Protein AF-A0A383EGM1-F1 (afdb_monomer_lite)

Radius of gyration: 15.35 Å; chains: 1; bounding box: 34×26×39 Å

InterPro domains:
  IPR00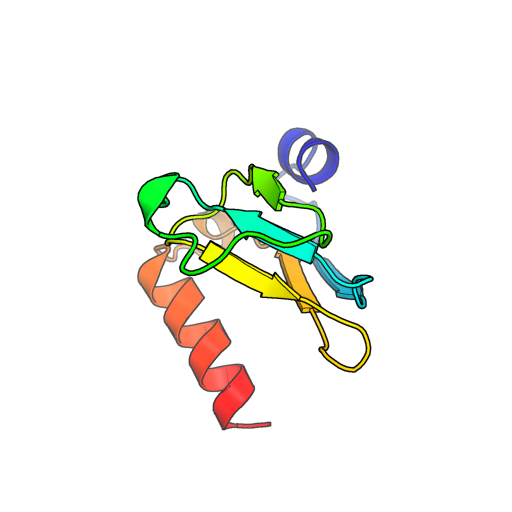0544 Octanoyltransferase [TIGR00214] (5-89)
  IPR004143 Biotinyl protein ligase (BPL) and lipoyl protein ligase (LPL), catalytic domain [PF21948] (4-89)
  IPR004143 Biotinyl protein ligase (BPL) and lipoyl protein ligase (LPL), catalytic domain [PS51733] (10-90)
  IPR020605 Octanoyltransferase, conserved site [PS01313] (49-64)
  IPR045864 Class II Aminoacyl-tRNA synthetase/Biotinyl protein ligase (BPL) and lipoyl protein ligase (LPL) [G3DSA:3.30.930.10] (1-90)
  IPR045864 Class II Aminoacyl-tRNA synthetase/Biotinyl protein ligase (BPL) and lipoyl protein ligase (LPL) [SSF55681] (1-89)

Foldseek 3Di:
DVVLLVPDDLPDDKDKDKDFDAWAKEAEPPEDPVVPPDDDPHYYYYDPDDDGIDITHPPDIDIDTRDDCVSVVHDPVVVVVVVVVVVVVD

Sequence (90 aa):
MKSFTENRDSDTIDELWTLEHNSVFTQGLSGKPEHLLKATQIPIIQSDRGGQITYHAPGQLIIYCLIDIKRLGIGIKKMVSMIEQSLIEL

Organism: NCBI:txid408172

pLDDT: mean 92.76, std 6.4, range [71.38, 98.38]

Secondary structure (DSSP, 8-state):
-HHHHHH--SSPPPEEEEE--SSEEEE-TT--GGG--S--SS-EEE-SSSSSEEEE-TT--EEEEE--TTTTT--HHHHHHHHHHHHH--

Structure (mmCIF, N/CA/C/O backbone):
data_AF-A0A383EGM1-F1
#
_entry.id   AF-A0A383EGM1-F1
#
loop_
_atom_site.group_PDB
_atom_site.id
_atom_site.type_symbol
_atom_site.label_atom_id
_atom_site.label_alt_id
_atom_site.label_comp_id
_atom_site.label_asym_id
_atom_site.label_entity_id
_atom_site.label_seq_id
_atom_site.pdbx_PDB_ins_code
_atom_site.Cartn_x
_atom_site.Cartn_y
_atom_site.Cartn_z
_atom_site.occupancy
_atom_site.B_iso_or_equiv
_atom_site.auth_seq_id
_atom_site.auth_comp_id
_atom_site.auth_asym_id
_atom_site.auth_atom_id
_atom_site.pdbx_PDB_model_num
ATOM 1 N N . MET A 1 1 ? -10.742 -2.728 -2.225 1.00 87.94 1 MET A N 1
ATOM 2 C CA . MET A 1 1 ? -10.271 -1.688 -1.287 1.00 87.94 1 MET A CA 1
ATOM 3 C C . MET A 1 1 ? -11.243 -0.515 -1.201 1.00 87.94 1 MET A C 1
ATOM 5 O O . MET A 1 1 ? -11.942 -0.468 -0.207 1.00 87.94 1 MET A O 1
ATOM 9 N N . LYS A 1 2 ? -11.396 0.357 -2.218 1.00 88.38 2 LYS A N 1
ATOM 10 C CA . LYS A 1 2 ? -12.289 1.543 -2.132 1.00 88.38 2 LYS A CA 1
ATOM 11 C C . LYS A 1 2 ? -13.722 1.224 -1.707 1.00 88.38 2 LYS A C 1
ATOM 13 O O . LYS A 1 2 ? -14.140 1.674 -0.654 1.00 88.38 2 LYS A O 1
ATOM 18 N N . SER A 1 3 ? -14.399 0.341 -2.443 1.00 92.88 3 SER A N 1
ATOM 19 C CA . SER A 1 3 ? -15.765 -0.081 -2.104 1.00 92.88 3 SER A CA 1
ATOM 20 C C . SER A 1 3 ? -15.884 -0.677 -0.697 1.00 92.88 3 SER A C 1
ATOM 22 O O . SER A 1 3 ? -16.905 -0.484 -0.055 1.00 92.88 3 SER A O 1
ATOM 24 N N . PHE A 1 4 ? -14.871 -1.393 -0.198 1.00 92.94 4 PHE A N 1
ATOM 25 C CA . PHE A 1 4 ? -14.891 -1.893 1.182 1.00 92.94 4 PHE A CA 1
ATOM 26 C C . PHE A 1 4 ? -14.811 -0.723 2.170 1.00 92.94 4 PHE A C 1
ATOM 28 O O . PHE A 1 4 ? -15.635 -0.598 3.066 1.00 92.94 4 PHE A O 1
ATOM 35 N N . THR A 1 5 ? -13.853 0.183 1.963 1.00 90.50 5 THR A N 1
ATOM 36 C CA . THR A 1 5 ? -13.640 1.344 2.832 1.00 90.50 5 THR A CA 1
ATOM 37 C C . THR A 1 5 ? -14.795 2.349 2.797 1.00 90.50 5 THR A C 1
ATOM 39 O O . THR A 1 5 ? -15.039 3.008 3.797 1.00 90.50 5 THR A O 1
ATOM 42 N N . GLU A 1 6 ? -15.504 2.479 1.678 1.00 92.69 6 GLU A N 1
ATOM 43 C CA . GLU A 1 6 ? -16.641 3.397 1.518 1.00 92.69 6 GLU A CA 1
ATOM 44 C C . GLU A 1 6 ? -17.927 2.881 2.172 1.00 92.69 6 GLU A C 1
ATOM 46 O O . GLU A 1 6 ? -18.741 3.685 2.612 1.00 92.69 6 GLU A O 1
ATOM 51 N N . ASN A 1 7 ? -18.104 1.559 2.255 1.00 94.62 7 ASN A N 1
ATOM 52 C CA . ASN A 1 7 ? -19.315 0.941 2.806 1.00 94.62 7 ASN A CA 1
ATOM 53 C C . ASN A 1 7 ? -19.150 0.452 4.253 1.00 94.62 7 ASN A C 1
ATOM 55 O O . ASN A 1 7 ? -20.069 -0.159 4.791 1.00 94.62 7 ASN A O 1
ATOM 59 N N . ARG A 1 8 ? -17.990 0.691 4.877 1.00 93.31 8 ARG A N 1
ATOM 60 C CA . ARG A 1 8 ? -17.737 0.289 6.264 1.00 93.31 8 ARG A CA 1
ATOM 61 C C . ARG A 1 8 ? -18.440 1.213 7.259 1.00 93.31 8 ARG A C 1
ATOM 63 O O . ARG A 1 8 ? -18.510 2.426 7.060 1.00 93.31 8 ARG A O 1
ATOM 70 N N . ASP A 1 9 ? -18.859 0.637 8.373 1.00 94.06 9 ASP A N 1
ATOM 71 C CA . ASP A 1 9 ? -19.404 1.326 9.541 1.00 94.06 9 ASP A CA 1
ATOM 72 C C . ASP A 1 9 ? -18.529 1.098 10.791 1.00 94.06 9 ASP A C 1
ATOM 74 O O . ASP A 1 9 ? -17.404 0.594 10.705 1.00 94.06 9 ASP A O 1
ATOM 78 N N . SER A 1 10 ? -19.022 1.511 11.964 1.00 91.56 10 SER A N 1
ATOM 79 C CA . SER A 1 10 ? -18.299 1.376 13.234 1.00 91.56 10 SER A CA 1
ATOM 80 C C . SER A 1 10 ? -18.045 -0.072 13.647 1.00 91.56 10 SER A C 1
ATOM 82 O O . SER A 1 10 ? -17.066 -0.323 14.357 1.00 91.56 10 SER A O 1
ATOM 84 N N . ASP A 1 11 ? -18.878 -1.001 13.179 1.00 94.00 11 ASP A N 1
ATOM 85 C CA . ASP A 1 11 ? -18.880 -2.409 13.579 1.00 94.00 11 ASP A CA 1
ATOM 86 C C . ASP A 1 11 ? -18.167 -3.299 12.549 1.00 94.00 11 ASP A C 1
ATOM 88 O O . ASP A 1 11 ? -17.833 -4.451 12.827 1.00 94.00 11 ASP A O 1
ATOM 92 N N . THR A 1 12 ? -17.859 -2.751 11.371 1.00 96.12 12 THR A N 1
ATOM 93 C CA . THR A 1 12 ? -17.096 -3.432 10.324 1.00 96.12 12 THR A CA 1
ATOM 94 C C . THR A 1 12 ? -15.686 -3.763 10.815 1.00 96.12 12 THR A C 1
ATOM 96 O O . THR A 1 12 ? -14.906 -2.878 11.185 1.00 96.12 12 THR A O 1
ATOM 99 N N . ILE A 1 13 ? -15.341 -5.048 10.812 1.00 96.19 13 ILE A N 1
ATOM 100 C CA . ILE A 1 13 ? -14.043 -5.551 11.276 1.00 96.19 13 ILE A CA 1
ATOM 101 C C . ILE A 1 13 ? -12.932 -5.085 10.322 1.00 96.19 13 ILE A C 1
ATOM 103 O O . ILE A 1 13 ? -13.132 -5.005 9.112 1.00 96.19 13 ILE A O 1
ATOM 107 N N . ASP A 1 14 ? -11.762 -4.751 10.872 1.00 95.81 14 ASP A N 1
ATOM 108 C CA . ASP A 1 14 ? -10.586 -4.417 10.064 1.00 95.81 14 ASP A CA 1
ATOM 109 C C . ASP A 1 14 ? -10.076 -5.643 9.290 1.00 95.81 14 ASP A C 1
ATOM 111 O O . ASP A 1 14 ? -10.081 -6.762 9.804 1.00 95.81 14 ASP A O 1
ATOM 115 N N . GLU A 1 15 ? -9.578 -5.434 8.070 1.00 96.38 15 GLU A N 1
ATOM 116 C CA . GLU A 1 15 ? -9.116 -6.524 7.204 1.00 96.38 15 GLU A CA 1
ATOM 117 C C . GLU A 1 15 ? -7.642 -6.364 6.815 1.00 96.38 15 GLU A C 1
ATOM 119 O O . GLU A 1 15 ? -7.154 -5.262 6.549 1.00 96.38 15 GLU A O 1
ATOM 124 N N . LEU A 1 16 ? -6.931 -7.491 6.736 1.00 96.50 16 LEU A N 1
ATOM 125 C CA . LEU A 1 16 ? -5.601 -7.588 6.137 1.00 96.50 16 LEU A CA 1
ATOM 126 C C . LEU A 1 16 ? -5.705 -8.450 4.883 1.00 96.50 16 LEU A C 1
ATOM 128 O O . LEU A 1 16 ? -5.989 -9.643 4.970 1.00 96.50 16 LEU A O 1
ATOM 132 N N . TRP A 1 17 ? -5.496 -7.854 3.711 1.00 97.31 17 TRP A N 1
ATOM 133 C CA . TRP A 1 17 ? -5.535 -8.592 2.448 1.00 97.31 17 TRP A CA 1
ATOM 134 C C . TRP A 1 17 ? -4.125 -8.954 2.020 1.00 97.31 17 TRP A C 1
ATOM 136 O O . TRP A 1 17 ? -3.303 -8.065 1.802 1.00 97.31 17 TRP A O 1
ATOM 146 N N . THR A 1 18 ? -3.861 -10.247 1.871 1.00 97.94 18 THR A N 1
ATOM 147 C CA . THR A 1 18 ? -2.567 -10.780 1.443 1.00 97.94 18 THR A CA 1
ATOM 148 C C . THR A 1 18 ? -2.643 -11.262 -0.001 1.00 97.94 18 THR A C 1
ATOM 150 O O . THR A 1 18 ? -3.613 -11.905 -0.402 1.00 97.94 18 THR A O 1
ATOM 153 N N . LEU A 1 19 ? -1.636 -10.927 -0.806 1.00 98.06 19 LEU A N 1
ATOM 154 C CA . LEU A 1 19 ? -1.517 -11.385 -2.193 1.00 98.06 19 LEU A CA 1
ATOM 155 C C . LEU A 1 19 ? -0.101 -11.169 -2.738 1.00 98.06 19 LEU A C 1
ATOM 157 O O . LEU A 1 19 ? 0.770 -10.615 -2.068 1.00 98.06 19 LEU A O 1
ATOM 161 N N . GLU A 1 20 ? 0.077 -11.544 -3.999 1.00 98.31 20 GLU A N 1
ATOM 162 C CA . GLU A 1 20 ? 1.225 -11.200 -4.828 1.00 98.31 20 GLU A CA 1
ATOM 163 C C . GLU A 1 20 ? 0.739 -10.563 -6.134 1.00 98.31 20 GLU A C 1
ATOM 165 O O . GLU A 1 20 ? -0.354 -10.869 -6.621 1.00 98.31 20 GLU A O 1
ATOM 170 N N . HIS A 1 21 ? 1.554 -9.684 -6.716 1.00 97.94 21 HIS A N 1
ATOM 171 C CA . HIS A 1 21 ? 1.282 -9.093 -8.027 1.00 97.94 21 HIS A CA 1
ATOM 172 C C . HIS A 1 21 ? 2.170 -9.717 -9.099 1.00 97.94 21 HIS A C 1
ATOM 174 O O . HIS A 1 21 ? 3.339 -10.012 -8.859 1.00 97.94 21 HIS A O 1
ATOM 180 N N . ASN A 1 22 ? 1.650 -9.810 -10.324 1.00 98.00 22 ASN A N 1
ATOM 181 C CA . ASN A 1 22 ? 2.513 -9.905 -11.504 1.00 98.00 22 ASN A CA 1
ATOM 182 C C . ASN A 1 22 ? 3.423 -8.666 -11.595 1.00 98.00 22 ASN A C 1
ATOM 184 O O . ASN A 1 22 ? 3.132 -7.638 -10.986 1.00 98.00 22 ASN A O 1
ATOM 188 N N . SER A 1 23 ? 4.496 -8.741 -12.389 1.00 97.69 23 SER A N 1
ATOM 189 C CA . SER A 1 23 ? 5.417 -7.616 -12.602 1.00 97.69 23 SER A CA 1
ATOM 190 C C . SER A 1 23 ? 4.677 -6.318 -12.944 1.00 97.69 23 SER A C 1
ATOM 192 O O . SER A 1 23 ? 4.055 -6.215 -14.002 1.00 97.69 23 SER A O 1
ATOM 194 N N . VAL A 1 24 ? 4.768 -5.320 -12.062 1.00 96.75 24 VAL A N 1
ATOM 195 C CA . VAL A 1 24 ? 4.095 -4.024 -12.211 1.00 96.75 24 VAL A CA 1
ATOM 196 C C . VAL A 1 24 ? 4.851 -2.924 -11.470 1.00 96.75 24 VAL A C 1
ATOM 198 O O . VAL A 1 24 ? 5.305 -3.103 -10.340 1.00 96.75 24 VAL A O 1
ATOM 201 N N . PHE A 1 25 ? 4.963 -1.753 -12.088 1.00 95.50 25 PHE A N 1
ATOM 202 C CA . PHE A 1 25 ? 5.331 -0.529 -11.389 1.00 95.50 25 PHE A CA 1
ATOM 203 C C . PHE A 1 25 ? 4.069 0.187 -10.921 1.00 95.50 25 PHE A C 1
ATOM 205 O O . PHE A 1 25 ? 3.145 0.402 -11.703 1.00 95.50 25 PHE A O 1
ATOM 212 N N . THR A 1 26 ? 4.040 0.614 -9.662 1.00 94.94 26 THR A N 1
ATOM 213 C CA . THR A 1 26 ? 2.995 1.518 -9.171 1.00 94.94 26 THR A CA 1
ATOM 214 C C . THR A 1 26 ? 3.592 2.883 -8.882 1.00 94.94 26 THR A C 1
ATOM 216 O O . THR A 1 26 ? 4.660 2.991 -8.274 1.00 94.94 26 THR A O 1
ATOM 219 N N . GLN A 1 27 ? 2.908 3.937 -9.310 1.00 93.62 27 GLN A N 1
ATOM 220 C CA . GLN A 1 27 ? 3.300 5.318 -9.056 1.00 93.62 27 GLN A CA 1
ATOM 221 C C . GLN A 1 27 ? 2.330 5.945 -8.054 1.00 93.62 27 GLN A C 1
ATOM 223 O O . GLN A 1 27 ? 1.123 5.949 -8.284 1.00 93.62 27 GLN A O 1
ATOM 228 N N . GLY A 1 28 ? 2.848 6.398 -6.911 1.00 93.56 28 GLY A N 1
ATOM 229 C CA . GLY A 1 28 ? 2.057 7.094 -5.895 1.00 93.56 28 GLY A CA 1
ATOM 230 C C . GLY A 1 28 ? 1.864 8.576 -6.212 1.00 93.56 28 GLY A C 1
ATOM 231 O O . GLY A 1 28 ? 2.451 9.105 -7.156 1.00 93.56 28 GLY A O 1
ATOM 232 N N . LEU A 1 29 ? 1.101 9.265 -5.364 1.00 91.38 29 LEU A N 1
ATOM 233 C CA . LEU A 1 29 ? 0.736 10.681 -5.514 1.00 91.38 29 LEU A CA 1
ATOM 234 C C . LEU A 1 29 ? 1.934 11.642 -5.569 1.00 91.38 29 LEU A C 1
ATOM 236 O O . LEU A 1 29 ? 1.823 12.734 -6.116 1.00 91.38 29 LEU A O 1
ATOM 240 N N . SER A 1 30 ? 3.077 11.266 -4.988 1.00 88.56 30 SER A N 1
ATOM 241 C CA . SER A 1 30 ? 4.313 12.065 -5.034 1.00 88.56 30 SER A CA 1
ATOM 242 C C . SER A 1 30 ? 5.243 11.651 -6.180 1.00 88.56 30 SER A C 1
ATOM 244 O O . SER A 1 30 ? 6.364 12.152 -6.287 1.00 88.56 30 SER A O 1
ATOM 246 N N . GLY A 1 31 ? 4.826 10.694 -7.008 1.00 81.25 31 GLY A N 1
ATOM 247 C CA . GLY A 1 31 ? 5.576 10.233 -8.162 1.00 81.25 31 GLY A CA 1
ATOM 248 C C . GLY A 1 31 ? 5.461 11.204 -9.331 1.00 81.25 31 GLY A C 1
ATOM 249 O O . GLY A 1 31 ? 4.375 11.663 -9.666 1.00 81.25 31 GLY A O 1
ATOM 250 N N . LYS A 1 32 ? 6.590 11.476 -9.986 1.00 78.19 32 LYS A N 1
ATOM 251 C CA . LYS A 1 32 ? 6.628 12.204 -11.256 1.00 78.19 32 LYS A CA 1
ATOM 252 C C . LYS A 1 32 ? 7.019 11.263 -12.396 1.00 78.19 32 LYS A C 1
ATOM 254 O O . LYS A 1 32 ? 7.795 10.340 -12.142 1.00 78.19 32 LYS A O 1
ATOM 259 N N . PRO A 1 33 ? 6.537 11.472 -13.636 1.00 72.38 33 PRO A N 1
ATOM 260 C CA . PRO A 1 33 ? 6.880 10.619 -14.784 1.00 72.38 33 PRO A CA 1
ATOM 261 C C . PRO A 1 33 ? 8.394 10.435 -14.978 1.00 72.38 33 PRO A C 1
ATOM 263 O O . PRO A 1 33 ? 8.864 9.357 -15.320 1.00 72.38 33 PRO A O 1
ATOM 266 N N . GLU A 1 34 ? 9.155 11.478 -14.660 1.00 74.75 34 GLU A N 1
ATOM 267 C CA . GLU A 1 34 ? 10.622 11.552 -14.702 1.00 74.75 34 GLU A CA 1
ATOM 268 C C . GLU A 1 34 ? 11.338 10.652 -13.673 1.00 74.75 34 GLU A C 1
ATOM 270 O O . GLU A 1 34 ? 12.536 10.420 -13.795 1.00 74.75 34 GLU A O 1
ATOM 275 N N . HIS A 1 35 ? 10.635 10.085 -12.687 1.00 71.81 35 HIS A N 1
ATOM 276 C CA . HIS A 1 35 ? 11.223 9.113 -11.753 1.00 71.81 35 HIS A CA 1
ATOM 277 C C . HIS A 1 35 ? 11.374 7.710 -12.365 1.00 71.81 35 HIS A C 1
ATOM 279 O O . HIS A 1 35 ? 11.948 6.818 -11.736 1.00 71.81 35 HIS A O 1
ATOM 285 N N . LEU A 1 36 ? 10.871 7.488 -13.583 1.00 74.69 36 LEU A N 1
ATOM 286 C CA . LEU A 1 36 ? 11.133 6.261 -14.320 1.00 74.69 36 LEU A CA 1
ATOM 287 C C . LEU A 1 36 ? 12.548 6.314 -14.914 1.00 74.69 36 LEU A C 1
ATOM 289 O O . LEU A 1 36 ? 12.799 6.990 -15.906 1.00 74.69 36 LEU A O 1
ATOM 293 N N . LEU A 1 37 ? 13.478 5.570 -14.311 1.00 71.38 37 LEU A N 1
ATOM 294 C CA . LEU A 1 37 ? 14.896 5.604 -14.690 1.00 71.38 37 LEU A CA 1
ATOM 295 C C . LEU A 1 37 ? 15.171 5.093 -16.116 1.00 71.38 37 LEU A C 1
ATOM 297 O O . LEU A 1 37 ? 16.179 5.470 -16.711 1.00 71.38 37 LEU A O 1
ATOM 301 N N . LYS A 1 38 ? 14.321 4.201 -16.649 1.00 77.12 38 LYS A N 1
ATOM 302 C CA . LYS A 1 38 ? 14.475 3.576 -17.974 1.00 77.12 38 LYS A CA 1
ATOM 303 C C . LYS A 1 38 ? 13.123 3.204 -18.578 1.00 77.12 38 LYS A C 1
ATOM 305 O O . LYS A 1 38 ? 12.203 2.830 -17.856 1.00 77.12 38 LYS A O 1
ATOM 310 N N . ALA A 1 39 ? 13.039 3.229 -19.909 1.00 82.38 39 ALA A N 1
ATOM 311 C CA . ALA A 1 39 ? 11.908 2.656 -20.633 1.00 82.38 39 ALA A CA 1
ATOM 312 C C . ALA A 1 39 ? 11.754 1.164 -20.291 1.00 82.38 39 ALA A C 1
ATOM 314 O O . ALA A 1 39 ? 12.743 0.435 -20.193 1.00 82.38 39 ALA A O 1
ATOM 315 N N . THR A 1 40 ? 10.515 0.719 -20.099 1.00 87.56 40 THR A N 1
ATOM 316 C CA . THR A 1 40 ? 10.195 -0.650 -19.692 1.00 87.56 40 THR A CA 1
ATOM 317 C C . THR A 1 40 ? 8.916 -1.124 -20.371 1.00 87.56 40 THR A C 1
ATOM 319 O O . THR A 1 40 ? 8.041 -0.319 -20.677 1.00 87.56 40 THR A O 1
ATOM 322 N N . GLN A 1 41 ? 8.820 -2.435 -20.595 1.00 92.69 41 GLN A N 1
ATOM 323 C CA . GLN A 1 41 ? 7.589 -3.097 -21.043 1.00 92.69 41 GLN A CA 1
ATOM 324 C C . GLN A 1 41 ? 6.685 -3.497 -19.865 1.00 92.69 41 GLN A C 1
ATOM 326 O O . GLN A 1 41 ? 5.573 -3.979 -20.064 1.00 92.69 41 GLN A O 1
ATOM 331 N N . ILE A 1 42 ? 7.165 -3.323 -18.630 1.00 94.69 42 ILE A N 1
ATOM 332 C CA . ILE A 1 42 ? 6.396 -3.601 -17.417 1.00 94.69 42 ILE A CA 1
ATOM 333 C C . ILE A 1 42 ? 5.320 -2.514 -17.259 1.00 94.69 42 ILE A C 1
ATOM 335 O O . ILE A 1 42 ? 5.662 -1.329 -17.328 1.00 94.69 42 ILE A O 1
ATOM 339 N N . PRO A 1 43 ? 4.047 -2.875 -17.006 1.00 94.75 43 PRO A N 1
ATOM 340 C CA . PRO A 1 43 ? 2.979 -1.901 -16.819 1.00 94.75 43 PRO A CA 1
ATOM 341 C C . PRO A 1 43 ? 3.285 -0.911 -15.694 1.00 94.75 43 PRO A C 1
ATOM 343 O O . PRO A 1 43 ? 3.776 -1.296 -14.631 1.00 94.75 43 PRO A O 1
ATOM 346 N N . ILE A 1 44 ? 2.944 0.358 -15.917 1.00 92.88 44 ILE A N 1
ATOM 347 C CA . ILE A 1 44 ? 3.026 1.418 -14.910 1.00 92.88 44 ILE A CA 1
ATOM 348 C C . ILE A 1 44 ? 1.602 1.855 -14.581 1.00 92.88 44 ILE A C 1
ATOM 350 O O . ILE A 1 44 ? 0.896 2.381 -15.440 1.00 92.88 44 ILE A O 1
ATOM 354 N N . ILE A 1 45 ? 1.181 1.637 -13.338 1.00 93.88 45 ILE A N 1
ATOM 355 C CA . ILE A 1 45 ? -0.175 1.923 -12.867 1.00 93.88 45 ILE A CA 1
ATOM 356 C C . ILE A 1 45 ? -0.145 3.080 -11.870 1.00 93.88 45 ILE A C 1
ATOM 358 O O . ILE A 1 45 ? 0.634 3.081 -10.914 1.00 93.88 45 ILE A O 1
ATOM 362 N N . GLN A 1 46 ? -1.014 4.067 -12.083 1.00 93.19 46 GLN A N 1
ATOM 363 C CA . GLN A 1 46 ? -1.221 5.148 -11.122 1.00 93.19 46 GLN A CA 1
ATOM 364 C C . GLN A 1 46 ? -1.964 4.625 -9.896 1.00 93.19 46 GLN A C 1
ATOM 366 O O . GLN A 1 46 ? -2.944 3.888 -10.009 1.00 93.19 46 GLN A O 1
ATOM 371 N N . SER A 1 47 ? -1.504 5.031 -8.721 1.00 92.81 47 SER A N 1
ATOM 372 C CA . SER A 1 47 ? -2.079 4.654 -7.435 1.00 92.81 47 SER A CA 1
ATOM 373 C C . SER A 1 47 ? -2.301 5.891 -6.573 1.00 92.81 47 SER A C 1
ATOM 375 O O . SER A 1 47 ? -1.587 6.884 -6.685 1.00 92.81 47 SER A O 1
ATOM 377 N N . ASP A 1 48 ? -3.279 5.818 -5.679 1.00 92.12 48 ASP A N 1
ATOM 378 C CA . ASP A 1 48 ? -3.599 6.880 -4.724 1.00 92.12 48 ASP A CA 1
ATOM 379 C C . ASP A 1 48 ? -2.802 6.781 -3.413 1.00 92.12 48 ASP A C 1
ATOM 381 O O . ASP A 1 48 ? -3.008 7.582 -2.501 1.00 92.12 48 ASP A O 1
ATOM 385 N N . ARG A 1 49 ? -1.847 5.845 -3.311 1.00 92.25 49 ARG A N 1
ATOM 386 C CA . ARG A 1 49 ? -0.927 5.795 -2.169 1.00 92.25 49 ARG A CA 1
ATOM 387 C C . ARG A 1 49 ? 0.044 6.973 -2.186 1.00 92.25 49 ARG A C 1
ATOM 389 O O . ARG A 1 49 ? 0.423 7.493 -3.235 1.00 92.25 49 ARG A O 1
ATOM 396 N N . GLY A 1 50 ? 0.525 7.339 -1.002 1.00 90.69 50 GLY A N 1
ATOM 397 C CA . GLY A 1 50 ? 1.664 8.242 -0.871 1.00 90.69 50 GLY A CA 1
ATOM 398 C C . GLY A 1 50 ? 2.959 7.650 -1.445 1.00 90.69 50 GLY A C 1
ATOM 399 O O . GLY A 1 50 ? 3.044 6.468 -1.798 1.00 90.69 50 GLY A O 1
ATOM 400 N N . GLY A 1 51 ? 3.995 8.484 -1.506 1.00 90.44 51 GLY A N 1
ATOM 401 C CA . GLY A 1 51 ? 5.322 8.091 -1.973 1.00 90.44 51 GLY A CA 1
ATOM 402 C C . GLY A 1 51 ? 5.490 8.175 -3.490 1.00 90.44 51 GLY A C 1
ATOM 403 O O . GLY A 1 51 ? 4.614 8.637 -4.220 1.00 90.44 51 GLY A O 1
ATOM 404 N N . GLN A 1 52 ? 6.665 7.754 -3.952 1.00 92.06 52 GLN A N 1
ATOM 405 C CA . GLN A 1 52 ? 7.072 7.836 -5.353 1.00 92.06 52 GLN A CA 1
ATOM 406 C C . GLN A 1 52 ? 6.692 6.548 -6.113 1.00 92.06 52 GLN A C 1
ATOM 408 O O . GLN A 1 52 ? 5.611 5.986 -5.911 1.00 92.06 52 GLN A O 1
ATOM 413 N N . ILE A 1 53 ? 7.572 6.071 -6.992 1.00 92.94 53 ILE A N 1
ATOM 414 C CA . ILE A 1 53 ? 7.425 4.822 -7.737 1.00 92.94 53 ILE A CA 1
ATOM 415 C C . ILE A 1 53 ? 7.950 3.630 -6.923 1.00 92.94 53 ILE A C 1
ATOM 417 O O . ILE A 1 53 ? 8.912 3.771 -6.172 1.00 92.94 53 ILE A O 1
ATOM 421 N N . THR A 1 54 ? 7.321 2.465 -7.065 1.00 94.50 54 THR A N 1
ATOM 422 C CA . THR A 1 54 ? 7.853 1.187 -6.568 1.00 94.50 54 THR A CA 1
ATOM 423 C C . THR A 1 54 ? 7.520 0.059 -7.544 1.00 94.50 54 THR A C 1
ATOM 425 O O . THR A 1 54 ? 6.621 0.206 -8.376 1.00 94.50 54 THR A O 1
ATOM 428 N N . TYR A 1 55 ? 8.250 -1.047 -7.449 1.00 95.25 55 TYR A N 1
ATOM 429 C CA . TYR A 1 55 ? 8.073 -2.241 -8.273 1.00 95.25 55 TYR A CA 1
ATOM 430 C C . TYR A 1 55 ? 7.522 -3.395 -7.435 1.00 95.25 55 TYR A C 1
ATOM 432 O O . TYR A 1 55 ? 7.958 -3.592 -6.299 1.00 95.25 55 TYR A O 1
ATOM 440 N N 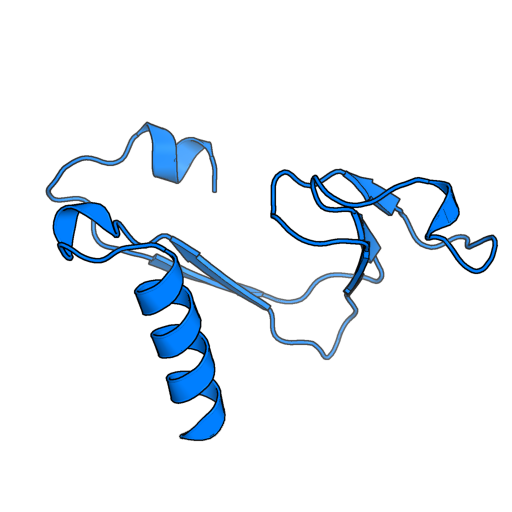. HIS A 1 56 ? 6.602 -4.160 -8.020 1.00 97.62 56 HIS A N 1
ATOM 441 C CA . HIS A 1 56 ? 6.066 -5.397 -7.463 1.00 97.62 56 HIS A CA 1
ATOM 442 C C . HIS A 1 56 ? 6.195 -6.540 -8.463 1.00 97.62 56 HIS A C 1
ATOM 444 O O . HIS A 1 56 ? 6.119 -6.314 -9.672 1.00 97.62 56 HIS A O 1
ATOM 450 N N . ALA A 1 57 ? 6.393 -7.757 -7.961 1.00 97.81 57 ALA A N 1
ATOM 451 C CA . ALA A 1 57 ? 6.573 -8.960 -8.767 1.00 97.81 57 ALA A CA 1
ATOM 452 C C . ALA A 1 57 ? 6.253 -10.229 -7.959 1.00 97.81 57 ALA A C 1
ATOM 454 O O . ALA A 1 57 ? 6.218 -10.159 -6.725 1.00 97.81 57 ALA A O 1
ATOM 455 N N . PRO A 1 58 ? 6.101 -11.390 -8.627 1.00 98.38 58 PRO A N 1
ATOM 456 C CA . PRO A 1 58 ? 5.988 -12.672 -7.942 1.00 98.38 58 PRO A CA 1
ATOM 457 C C . PRO A 1 58 ? 7.174 -12.919 -7.000 1.00 98.38 58 PRO A C 1
ATOM 459 O O . PRO A 1 58 ? 8.316 -12.577 -7.319 1.00 98.38 58 PRO A O 1
ATOM 462 N N . GLY A 1 59 ? 6.898 -13.507 -5.839 1.00 97.69 59 GLY A N 1
ATOM 463 C CA . GLY A 1 59 ? 7.833 -13.682 -4.729 1.00 97.69 59 GLY A CA 1
ATOM 464 C C . GLY A 1 59 ? 7.842 -12.526 -3.721 1.00 97.69 59 GLY A C 1
ATOM 465 O O . GLY A 1 59 ? 8.517 -12.628 -2.698 1.00 97.69 59 GLY A O 1
ATOM 466 N N . GLN A 1 60 ? 7.102 -11.439 -3.969 1.00 98.19 60 GLN A N 1
ATOM 467 C CA . GLN A 1 60 ? 6.912 -10.352 -3.006 1.00 98.19 60 GLN A CA 1
ATOM 468 C C . GLN A 1 60 ? 5.528 -10.442 -2.355 1.00 98.19 60 GLN A C 1
ATOM 470 O O . GLN A 1 60 ? 4.520 -10.143 -2.995 1.00 98.19 60 GLN A O 1
ATOM 475 N N . LEU A 1 61 ? 5.487 -10.761 -1.058 1.00 97.19 61 LEU A N 1
ATOM 476 C CA . LEU A 1 61 ? 4.257 -10.686 -0.270 1.00 97.19 61 LEU A CA 1
ATOM 477 C C . LEU A 1 61 ? 3.800 -9.229 -0.129 1.00 97.19 61 LEU A C 1
ATOM 479 O O . LEU A 1 61 ? 4.541 -8.374 0.362 1.00 97.19 61 LEU A O 1
ATOM 483 N N 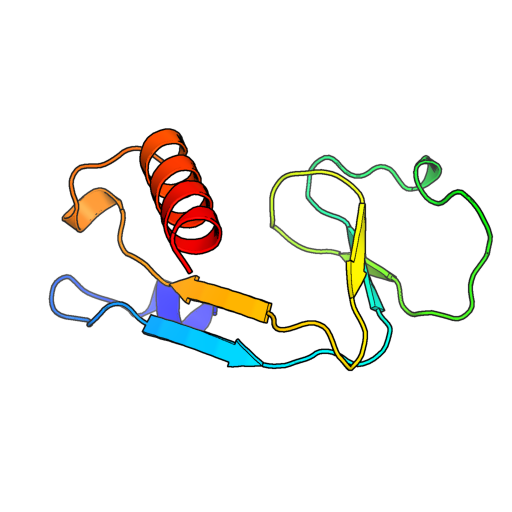. ILE A 1 62 ? 2.554 -8.966 -0.512 1.00 97.56 62 ILE A N 1
ATOM 484 C CA . ILE A 1 62 ? 1.880 -7.686 -0.318 1.00 97.56 62 ILE A CA 1
ATOM 485 C C . ILE A 1 62 ? 0.779 -7.861 0.717 1.00 97.56 62 ILE A C 1
ATOM 487 O O . ILE A 1 62 ? -0.032 -8.780 0.617 1.00 97.56 62 ILE A O 1
ATOM 491 N N . ILE A 1 63 ? 0.737 -6.944 1.684 1.00 97.12 63 ILE A N 1
ATOM 492 C CA . ILE A 1 63 ? -0.320 -6.860 2.691 1.00 97.12 63 ILE A CA 1
ATOM 493 C C . ILE A 1 63 ? -0.987 -5.490 2.564 1.00 97.12 63 ILE A C 1
ATOM 495 O O . ILE A 1 63 ? -0.362 -4.461 2.825 1.00 97.12 63 ILE A O 1
ATOM 499 N N . TYR A 1 64 ? -2.256 -5.458 2.159 1.00 96.62 64 TYR A N 1
ATOM 500 C CA . TYR A 1 64 ? -3.074 -4.252 2.245 1.00 96.62 64 TYR A CA 1
ATOM 501 C C . TYR A 1 64 ? -3.775 -4.212 3.600 1.00 96.62 64 TYR A C 1
ATOM 503 O O . TYR A 1 64 ? -4.587 -5.081 3.907 1.00 96.62 64 TYR A O 1
ATOM 511 N N . CYS A 1 65 ? -3.463 -3.191 4.396 1.00 95.25 65 CYS A N 1
ATOM 512 C CA . CYS A 1 65 ? -4.045 -2.982 5.718 1.00 95.25 65 CYS A CA 1
ATOM 513 C C . CYS A 1 65 ? -5.282 -2.077 5.625 1.00 95.25 65 CYS A C 1
ATOM 515 O O . CYS A 1 65 ? -5.154 -0.856 5.502 1.00 95.25 65 CYS A O 1
ATOM 517 N N . LEU A 1 66 ? -6.481 -2.655 5.696 1.00 95.62 66 LEU A N 1
ATOM 518 C CA . LEU A 1 66 ? -7.749 -1.929 5.703 1.00 95.62 66 LEU A CA 1
ATOM 519 C C . LEU A 1 66 ? -8.188 -1.705 7.154 1.00 95.62 66 LEU A C 1
ATOM 521 O O . LEU A 1 66 ? -9.094 -2.369 7.649 1.00 95.62 66 LEU A O 1
ATOM 525 N N . ILE A 1 67 ? -7.513 -0.769 7.827 1.00 94.31 67 ILE A N 1
ATOM 526 C CA . ILE A 1 67 ? -7.698 -0.486 9.258 1.00 94.31 67 ILE A CA 1
ATOM 527 C C . ILE A 1 67 ? -8.350 0.887 9.473 1.00 94.31 67 ILE A C 1
ATOM 529 O O . ILE A 1 67 ? -7.951 1.891 8.870 1.00 94.31 67 ILE A O 1
ATOM 533 N N . ASP A 1 68 ? -9.359 0.967 10.340 1.00 94.50 68 ASP A N 1
ATOM 534 C CA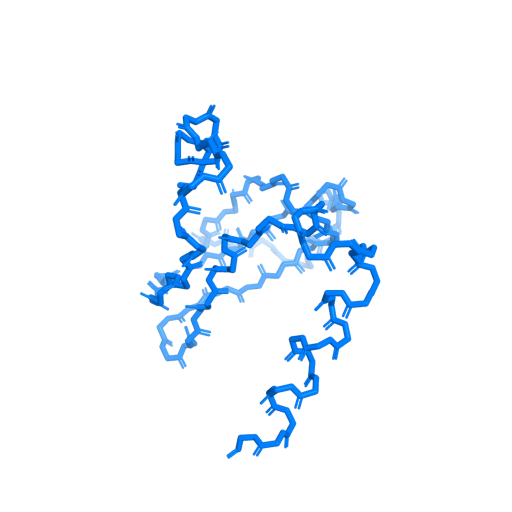 . ASP A 1 68 ? -9.925 2.237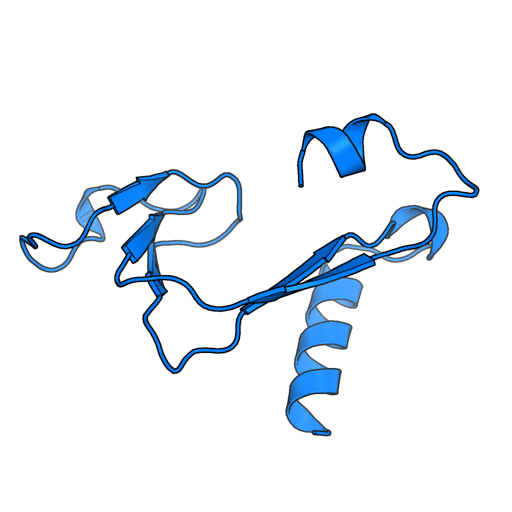 10.793 1.00 94.50 68 ASP A CA 1
ATOM 535 C C . ASP A 1 68 ? -9.070 2.890 11.894 1.00 94.50 68 ASP A C 1
ATOM 537 O O . ASP A 1 68 ? -9.257 2.693 13.095 1.00 94.50 68 ASP A O 1
ATOM 541 N N . ILE A 1 69 ? -8.141 3.750 11.471 1.00 94.31 69 ILE A N 1
ATOM 542 C CA . ILE A 1 69 ? -7.272 4.501 12.387 1.00 94.31 69 ILE A CA 1
ATOM 543 C C . ILE A 1 69 ? -8.031 5.492 13.288 1.00 94.31 69 ILE A C 1
ATOM 545 O O . ILE A 1 69 ? -7.527 5.838 14.357 1.00 94.31 69 ILE A O 1
ATOM 549 N N . LYS A 1 70 ? -9.234 5.944 12.892 1.00 92.88 70 LYS A N 1
ATOM 550 C CA . LYS A 1 70 ? -10.057 6.836 13.722 1.00 92.88 70 LYS A CA 1
ATOM 551 C C . LYS A 1 70 ? -10.669 6.054 14.875 1.00 92.88 70 LYS A C 1
ATOM 553 O O . LYS A 1 70 ? -10.606 6.530 16.004 1.00 92.88 70 LYS A O 1
ATOM 558 N N . ARG A 1 71 ? -11.185 4.848 14.608 1.00 94.06 71 ARG A N 1
ATOM 559 C CA . ARG A 1 71 ? -11.670 3.926 15.649 1.00 94.06 71 ARG A CA 1
ATOM 560 C C . ARG A 1 71 ? -10.565 3.564 16.640 1.00 94.06 71 ARG A C 1
ATOM 562 O O . ARG A 1 71 ? -10.819 3.502 17.836 1.00 94.06 71 ARG A O 1
ATOM 569 N N . LEU A 1 72 ? -9.336 3.396 16.157 1.00 93.56 72 LEU A N 1
ATOM 570 C CA . LEU A 1 72 ? -8.165 3.150 17.003 1.00 93.56 72 LEU A CA 1
ATOM 571 C C . LEU A 1 72 ? -7.654 4.393 17.753 1.00 93.56 72 LEU A C 1
ATOM 573 O O . LEU A 1 72 ? -6.779 4.266 18.606 1.00 93.56 72 LEU A O 1
ATOM 577 N N . GLY A 1 73 ? -8.154 5.594 17.445 1.00 96.44 73 GLY A N 1
ATOM 578 C CA . GLY A 1 73 ? -7.692 6.834 18.072 1.00 96.44 73 GLY A CA 1
ATOM 579 C C . GLY A 1 73 ? -6.237 7.192 17.744 1.00 96.44 73 GLY A C 1
ATOM 580 O O . GLY A 1 73 ? -5.593 7.901 18.518 1.00 96.44 73 GLY A O 1
ATOM 581 N N . ILE A 1 74 ? -5.699 6.711 16.616 1.00 97.25 74 ILE A N 1
ATOM 582 C CA . ILE A 1 74 ? -4.300 6.928 16.221 1.00 97.25 74 ILE A CA 1
ATOM 583 C C . ILE A 1 74 ? -4.177 7.746 14.935 1.00 97.25 74 ILE A C 1
ATOM 585 O O . ILE A 1 74 ? -5.013 7.706 14.035 1.00 97.25 74 ILE A O 1
ATOM 589 N N . GLY A 1 75 ? -3.074 8.486 14.8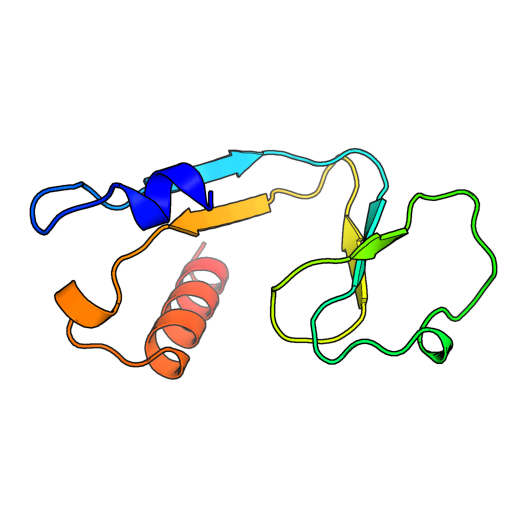25 1.00 97.06 75 GLY A N 1
ATOM 590 C CA . GLY A 1 75 ? -2.697 9.166 13.588 1.00 97.06 75 GLY A CA 1
ATOM 591 C C . GLY A 1 75 ? -1.971 8.245 12.603 1.00 97.06 75 GLY A C 1
ATOM 592 O O . GLY A 1 75 ? -1.370 7.242 12.990 1.00 97.06 75 GLY A O 1
ATOM 593 N N . ILE A 1 76 ? -1.931 8.649 11.329 1.00 93.94 76 ILE A N 1
ATOM 594 C CA . ILE A 1 76 ? -1.286 7.883 10.247 1.00 93.94 76 ILE A CA 1
ATOM 595 C C . ILE A 1 76 ? 0.181 7.532 10.533 1.00 93.94 76 ILE A C 1
ATOM 597 O O . ILE A 1 76 ? 0.613 6.423 10.244 1.00 93.94 76 ILE A O 1
ATOM 601 N N . LYS A 1 77 ? 0.946 8.436 11.161 1.00 95.94 77 LYS A N 1
ATOM 602 C CA . LYS A 1 77 ? 2.352 8.174 11.513 1.00 95.94 77 LYS A CA 1
ATOM 603 C C . LYS A 1 77 ? 2.487 6.990 12.469 1.00 95.94 77 LYS A C 1
ATOM 605 O O . LYS A 1 77 ? 3.341 6.141 12.264 1.00 95.94 77 LYS A O 1
ATOM 610 N N . LYS A 1 78 ? 1.618 6.917 13.483 1.00 97.44 78 LYS A N 1
ATOM 611 C CA . LYS A 1 78 ? 1.626 5.817 14.452 1.00 97.44 78 LYS A CA 1
ATOM 612 C C . LYS A 1 78 ? 1.246 4.498 13.784 1.00 97.44 78 LYS A C 1
ATOM 614 O O . LYS A 1 78 ? 1.882 3.494 14.072 1.00 97.44 78 LYS A O 1
ATOM 619 N N . MET A 1 79 ? 0.275 4.526 12.869 1.00 96.25 79 MET A N 1
ATOM 620 C CA . MET A 1 79 ? -0.107 3.361 12.068 1.00 96.25 79 MET A CA 1
ATOM 621 C C . MET A 1 79 ? 1.073 2.825 11.242 1.00 96.25 79 MET A C 1
ATOM 623 O O . MET A 1 79 ? 1.360 1.634 11.293 1.00 96.25 79 MET A O 1
ATOM 627 N N . VAL A 1 80 ? 1.793 3.702 10.532 1.00 95.88 80 VAL A N 1
ATOM 628 C CA . VAL A 1 80 ? 2.988 3.318 9.758 1.00 95.88 80 VAL A CA 1
ATOM 629 C C . VAL A 1 80 ? 4.054 2.704 10.666 1.00 95.88 80 VAL A C 1
ATOM 631 O O . VAL A 1 80 ? 4.505 1.600 10.386 1.00 95.88 80 VAL A O 1
ATOM 634 N N . SER A 1 81 ? 4.378 3.345 11.794 1.00 97.56 81 SER A N 1
ATOM 635 C CA . SER A 1 81 ? 5.366 2.803 12.738 1.00 97.56 81 SER A CA 1
ATOM 636 C C . SER A 1 81 ? 4.962 1.452 13.331 1.00 97.56 81 SER A C 1
ATOM 638 O O . SER A 1 81 ? 5.826 0.630 13.610 1.00 97.56 81 SER A O 1
ATOM 640 N N . MET A 1 82 ? 3.664 1.204 13.537 1.00 96.12 82 MET A N 1
ATOM 641 C CA . MET A 1 82 ? 3.184 -0.104 13.990 1.00 96.12 82 MET A CA 1
ATOM 642 C C . MET A 1 82 ? 3.395 -1.178 12.921 1.00 96.12 82 MET A C 1
ATOM 644 O O . MET A 1 82 ? 3.888 -2.247 13.256 1.00 96.12 82 MET A O 1
ATOM 648 N N . ILE A 1 83 ? 3.090 -0.883 11.650 1.00 96.06 83 ILE A N 1
ATOM 649 C CA . ILE A 1 83 ? 3.364 -1.811 10.540 1.00 96.06 83 ILE A CA 1
ATOM 650 C C . ILE A 1 83 ? 4.864 -2.115 10.454 1.00 96.06 83 ILE A C 1
ATOM 652 O O . ILE A 1 83 ? 5.246 -3.279 10.379 1.00 96.06 83 ILE A O 1
ATOM 656 N N . GLU A 1 84 ? 5.710 -1.082 10.475 1.00 97.00 84 GLU A N 1
ATOM 657 C CA . GLU A 1 84 ? 7.168 -1.232 10.406 1.00 97.00 84 GLU A CA 1
ATOM 658 C C . GLU A 1 84 ? 7.691 -2.118 11.540 1.00 97.00 84 GLU A C 1
ATOM 660 O O . GLU A 1 84 ? 8.437 -3.060 11.285 1.00 97.00 84 GLU A O 1
ATOM 665 N N . GLN A 1 85 ? 7.252 -1.864 12.775 1.00 97.62 85 GLN A N 1
ATOM 666 C CA . GLN A 1 85 ? 7.676 -2.646 13.932 1.00 97.62 85 GLN A CA 1
ATOM 667 C C . GLN A 1 85 ? 7.215 -4.106 13.841 1.00 97.62 85 GLN A C 1
ATOM 669 O O . GLN A 1 85 ? 8.009 -5.004 14.104 1.00 97.62 85 GLN A O 1
ATOM 674 N N . SER A 1 86 ? 5.974 -4.360 13.410 1.00 94.69 86 SER A N 1
ATOM 675 C CA . SER A 1 86 ? 5.475 -5.728 13.227 1.00 94.69 86 SER A CA 1
ATOM 676 C C . SER A 1 86 ? 6.288 -6.521 12.205 1.00 94.69 86 SER A C 1
ATOM 678 O O . SER A 1 86 ? 6.461 -7.718 12.384 1.00 94.69 86 SER A O 1
ATOM 680 N N . LEU A 1 87 ? 6.802 -5.873 11.155 1.00 94.31 87 LEU A N 1
ATOM 681 C CA . LEU A 1 87 ? 7.668 -6.521 10.164 1.00 94.31 87 LEU A CA 1
ATOM 682 C C . LEU A 1 87 ? 9.085 -6.789 10.687 1.00 94.31 87 LEU A C 1
ATOM 684 O O . LEU A 1 87 ? 9.727 -7.718 10.215 1.00 94.31 87 LEU A O 1
ATOM 688 N N . ILE A 1 88 ? 9.583 -5.973 11.621 1.00 96.44 88 ILE A N 1
ATOM 689 C CA . ILE A 1 88 ? 10.905 -6.150 12.246 1.00 96.44 88 ILE A CA 1
ATOM 690 C C . ILE A 1 88 ? 10.896 -7.300 13.261 1.00 96.44 88 ILE A C 1
ATOM 692 O O . ILE A 1 88 ? 11.911 -7.966 13.441 1.00 96.44 88 ILE A O 1
ATOM 696 N N . GLU A 1 89 ? 9.773 -7.502 13.950 1.00 95.69 89 GLU A N 1
ATOM 697 C CA . GLU A 1 89 ? 9.611 -8.524 14.996 1.00 95.69 89 GLU A CA 1
ATOM 698 C C . GLU A 1 89 ? 9.222 -9.914 14.464 1.00 95.69 89 GLU A C 1
ATOM 700 O O . GLU A 1 89 ? 9.140 -10.862 15.247 1.00 95.69 89 GLU A O 1
ATOM 705 N N . LEU A 1 90 ? 8.970 -10.019 13.157 1.00 80.19 90 LEU A N 1
ATOM 706 C CA . LEU A 1 90 ? 8.655 -11.248 12.423 1.00 80.19 90 LEU A CA 1
ATOM 707 C C . LEU A 1 90 ? 9.919 -12.076 12.147 1.00 80.19 90 LEU A C 1
ATOM 709 O O . LEU A 1 90 ? 9.847 -13.311 12.343 1.00 80.19 90 LEU A O 1
#